Protein AF-E2X681-F1 (afdb_monomer_lite)

Radius of gyration: 26.89 Å; chains: 1; bounding box: 67×8×66 Å

Foldseek 3Di:
DVVVVVVVVVVVVVVVVVVVVVVVVVVCVVVVCPVPDDCPDDDDPPPPDDD

Secondary structure (DSSP, 8-state):
-HHHHHHHHHHHHHHHHHHHHHHHHHHHHHHT---S---------------

Sequence (51 aa):
MLFAVLFTFIGAQFIGMGLLGEYIGRIYTDVRARPRYFVQQVIRPSSKENE

Structure (mmCIF, N/CA/C/O backbone):
data_AF-E2X681-F1
#
_entry.id   AF-E2X681-F1
#
loop_
_atom_site.group_PDB
_atom_site.id
_atom_site.type_symbol
_atom_site.label_atom_id
_atom_site.label_alt_id
_atom_site.label_comp_id
_atom_site.label_asym_id
_atom_site.label_entity_id
_atom_site.label_seq_id
_atom_site.pdbx_PDB_ins_code
_atom_site.Cartn_x
_atom_site.Cartn_y
_atom_site.Cartn_z
_atom_site.occupancy
_atom_site.B_iso_or_equiv
_atom_site.auth_seq_id
_atom_site.auth_comp_id
_atom_site.auth_asym_id
_atom_site.auth_atom_id
_atom_site.pdbx_PDB_model_num
ATOM 1 N N . MET A 1 1 ? 16.535 -4.318 -23.884 1.00 73.00 1 MET A N 1
ATOM 2 C CA . MET A 1 1 ? 15.286 -5.045 -23.555 1.00 73.00 1 MET A CA 1
ATOM 3 C C . MET A 1 1 ? 15.266 -5.596 -22.131 1.00 73.00 1 MET A C 1
ATOM 5 O O . MET A 1 1 ? 14.275 -5.371 -21.456 1.00 73.00 1 MET A O 1
ATOM 9 N N . LEU A 1 2 ? 16.335 -6.237 -21.642 1.00 87.44 2 LEU A N 1
ATOM 10 C CA . LEU A 1 2 ? 16.371 -6.838 -20.296 1.00 87.44 2 LEU A CA 1
ATOM 11 C C . LEU A 1 2 ? 16.002 -5.860 -19.157 1.00 87.44 2 LEU A C 1
ATOM 13 O O . LEU A 1 2 ? 15.171 -6.176 -18.315 1.00 87.44 2 LEU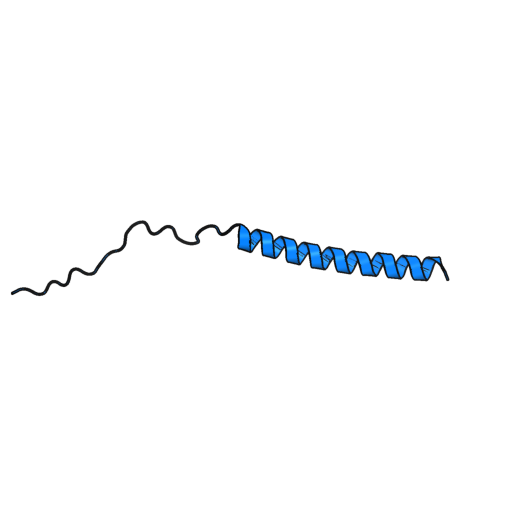 A O 1
ATOM 17 N N . PHE A 1 3 ? 16.552 -4.640 -19.183 1.00 92.12 3 PHE A N 1
ATOM 18 C CA . PHE A 1 3 ? 16.246 -3.607 -18.186 1.00 92.12 3 PHE A CA 1
ATOM 19 C C . PHE A 1 3 ? 14.777 -3.175 -18.194 1.00 92.12 3 PHE A C 1
ATOM 21 O O . PHE A 1 3 ? 14.198 -3.015 -17.129 1.00 92.12 3 PHE A O 1
ATOM 28 N N . ALA A 1 4 ? 14.154 -3.038 -19.368 1.00 93.19 4 ALA A N 1
ATOM 29 C CA . ALA A 1 4 ? 12.748 -2.643 -19.460 1.00 93.19 4 ALA A CA 1
ATOM 30 C C . ALA A 1 4 ? 11.841 -3.674 -18.774 1.00 93.19 4 ALA A C 1
ATOM 32 O O . ALA A 1 4 ? 10.992 -3.307 -17.970 1.00 93.19 4 ALA A O 1
ATOM 33 N N . VAL A 1 5 ? 12.098 -4.963 -19.016 1.00 94.50 5 VAL A N 1
ATOM 34 C CA . VAL A 1 5 ? 11.366 -6.059 -18.370 1.00 94.50 5 VAL A CA 1
ATOM 35 C C . VAL A 1 5 ? 11.573 -6.031 -16.854 1.00 94.50 5 VAL A C 1
ATOM 37 O O . VAL A 1 5 ? 10.599 -6.080 -16.108 1.00 94.50 5 VAL A O 1
ATOM 40 N N . LEU A 1 6 ? 12.816 -5.878 -16.386 1.00 95.12 6 LEU A N 1
ATOM 41 C CA . LEU A 1 6 ? 13.118 -5.798 -14.953 1.00 95.12 6 LEU A CA 1
ATOM 42 C C . LEU A 1 6 ? 12.397 -4.628 -14.270 1.00 95.12 6 LEU A C 1
ATOM 44 O O . LEU A 1 6 ? 11.785 -4.822 -13.225 1.00 95.12 6 LEU A O 1
ATOM 48 N N . PHE A 1 7 ? 12.405 -3.437 -14.871 1.00 94.50 7 PHE A N 1
ATOM 49 C CA . PHE A 1 7 ? 11.713 -2.270 -14.319 1.00 94.50 7 PHE A CA 1
ATOM 50 C C . PHE A 1 7 ? 10.195 -2.455 -14.272 1.00 94.50 7 PHE A C 1
ATOM 52 O O . PHE A 1 7 ? 9.571 -2.077 -13.281 1.00 94.50 7 PHE A O 1
ATOM 59 N N . THR A 1 8 ? 9.597 -3.078 -15.291 1.00 94.50 8 THR A N 1
ATOM 60 C CA . THR A 1 8 ? 8.164 -3.400 -15.278 1.00 94.50 8 THR A CA 1
ATOM 61 C C . THR A 1 8 ? 7.819 -4.390 -14.166 1.00 94.50 8 THR A C 1
ATOM 63 O O . THR A 1 8 ? 6.846 -4.173 -13.447 1.00 94.50 8 THR A O 1
ATOM 66 N N . PHE A 1 9 ? 8.627 -5.436 -13.965 1.00 96.00 9 PHE A N 1
ATOM 67 C CA . PHE A 1 9 ? 8.415 -6.394 -12.876 1.00 96.00 9 PHE A CA 1
ATOM 68 C C . PHE A 1 9 ? 8.576 -5.753 -11.498 1.00 96.00 9 PHE A C 1
ATOM 70 O O . PHE A 1 9 ? 7.734 -5.963 -10.628 1.00 96.00 9 PHE A O 1
ATOM 77 N N . ILE A 1 10 ? 9.611 -4.935 -11.309 1.00 95.69 10 ILE A N 1
ATOM 78 C CA . ILE A 1 10 ? 9.841 -4.203 -10.060 1.00 95.69 10 ILE A CA 1
ATOM 79 C C . ILE A 1 10 ? 8.657 -3.269 -9.771 1.00 95.69 10 ILE A C 1
ATOM 81 O O . ILE A 1 10 ? 8.108 -3.299 -8.672 1.00 95.69 10 ILE A O 1
ATOM 85 N N . GLY A 1 11 ? 8.202 -2.498 -10.763 1.00 94.75 11 GLY A N 1
ATOM 86 C CA . GLY A 1 11 ? 7.029 -1.631 -10.629 1.00 94.75 11 GLY A CA 1
ATOM 87 C C . GLY A 1 11 ? 5.757 -2.404 -10.267 1.00 94.75 11 GLY A C 1
ATOM 88 O O . GLY A 1 11 ? 5.035 -2.010 -9.353 1.00 94.75 11 GLY A O 1
ATOM 89 N N . ALA A 1 12 ? 5.515 -3.548 -10.913 1.00 96.19 12 ALA A N 1
ATOM 90 C CA . ALA A 1 12 ? 4.384 -4.415 -10.593 1.00 96.19 12 ALA A CA 1
ATOM 91 C C . ALA A 1 12 ? 4.461 -4.976 -9.159 1.00 96.19 12 ALA A C 1
ATOM 93 O O . ALA A 1 12 ? 3.447 -5.021 -8.460 1.00 96.19 12 ALA A O 1
ATOM 94 N N . GLN A 1 13 ? 5.656 -5.346 -8.685 1.00 95.38 13 GLN A N 1
ATOM 95 C CA . GLN A 1 13 ? 5.853 -5.795 -7.303 1.00 95.38 13 GLN A CA 1
ATOM 96 C C . GLN A 1 13 ? 5.583 -4.680 -6.287 1.00 95.38 13 GLN A C 1
ATOM 98 O O . GLN A 1 13 ? 4.980 -4.947 -5.250 1.00 95.38 13 GLN A O 1
ATOM 103 N N . PHE A 1 14 ? 5.951 -3.430 -6.589 1.00 96.25 14 PHE A N 1
ATOM 104 C CA . PHE A 1 14 ? 5.633 -2.285 -5.729 1.00 96.25 14 PHE A CA 1
ATOM 105 C C . PHE A 1 14 ? 4.125 -2.044 -5.601 1.00 96.25 14 PHE A C 1
ATOM 107 O O . PHE A 1 14 ? 3.649 -1.791 -4.495 1.00 96.25 14 PHE A O 1
ATOM 114 N N . ILE A 1 15 ? 3.362 -2.187 -6.691 1.00 95.94 15 ILE A N 1
ATOM 115 C CA . ILE A 1 15 ? 1.891 -2.122 -6.644 1.00 95.94 15 ILE A CA 1
ATOM 116 C C . ILE A 1 15 ? 1.346 -3.234 -5.735 1.00 95.94 15 ILE A C 1
ATOM 118 O O . ILE A 1 15 ? 0.518 -2.971 -4.863 1.00 95.94 15 ILE A O 1
ATOM 122 N N . GLY A 1 16 ? 1.859 -4.460 -5.883 1.00 95.62 16 GLY A N 1
ATOM 123 C CA . GLY A 1 16 ? 1.499 -5.589 -5.021 1.00 95.62 16 G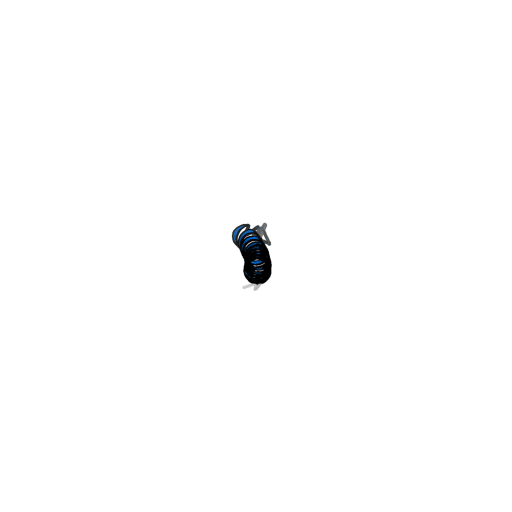LY A CA 1
ATOM 124 C C . GLY A 1 16 ? 1.803 -5.336 -3.540 1.00 95.62 16 GLY A C 1
ATOM 125 O O . GLY A 1 16 ? 0.946 -5.569 -2.688 1.00 95.62 16 GLY A O 1
ATOM 126 N N . MET A 1 17 ? 2.984 -4.796 -3.222 1.00 96.25 17 MET A N 1
ATOM 127 C CA . MET A 1 17 ? 3.351 -4.426 -1.849 1.00 96.25 17 MET A CA 1
ATOM 128 C C . MET A 1 17 ? 2.452 -3.321 -1.277 1.00 96.25 17 MET A C 1
ATOM 130 O O . MET A 1 17 ? 2.105 -3.379 -0.099 1.00 96.25 17 MET A O 1
ATOM 134 N N . GLY A 1 18 ? 2.028 -2.349 -2.091 1.00 94.81 18 GLY A N 1
ATOM 135 C CA . GLY A 1 18 ? 1.096 -1.299 -1.669 1.00 94.81 18 GLY A CA 1
ATOM 136 C C . GLY A 1 18 ? -0.273 -1.848 -1.261 1.00 94.81 18 GLY A C 1
ATOM 137 O O . GLY A 1 18 ? -0.774 -1.521 -0.185 1.00 94.81 18 GLY A O 1
ATOM 138 N N . LEU A 1 19 ? -0.838 -2.746 -2.073 1.00 96.00 19 LEU A N 1
ATOM 139 C CA . LEU A 1 19 ? -2.111 -3.411 -1.771 1.00 96.00 19 LEU A CA 1
ATOM 140 C C . LEU A 1 19 ? -2.015 -4.291 -0.517 1.00 96.00 19 LEU A C 1
ATOM 142 O O . LEU A 1 19 ? -2.915 -4.274 0.323 1.00 96.00 19 LEU A O 1
ATOM 146 N N . LEU A 1 20 ? -0.906 -5.023 -0.355 1.00 95.81 20 LEU A N 1
ATOM 147 C CA . LEU A 1 20 ? -0.640 -5.794 0.863 1.00 95.81 20 LEU A CA 1
ATOM 148 C C . LEU A 1 20 ? -0.545 -4.889 2.098 1.00 95.81 20 LEU A C 1
ATOM 150 O O . LEU A 1 20 ? -1.068 -5.246 3.150 1.00 95.81 20 LEU A O 1
ATOM 154 N N . GLY A 1 21 ? 0.067 -3.709 1.978 1.00 94.12 21 GLY A N 1
ATOM 155 C CA . GLY A 1 21 ? 0.129 -2.718 3.052 1.00 94.12 21 GLY A CA 1
ATOM 156 C C . GLY A 1 21 ? -1.251 -2.213 3.479 1.00 94.12 21 GLY A C 1
ATOM 157 O O . GLY A 1 21 ? -1.543 -2.168 4.674 1.00 94.12 21 GLY A O 1
ATOM 158 N N . GLU A 1 22 ? -2.128 -1.895 2.522 1.00 93.38 22 GLU A N 1
ATOM 159 C CA . GLU A 1 22 ? -3.513 -1.507 2.819 1.00 93.38 22 GLU A CA 1
ATOM 160 C C . GLU A 1 22 ? -4.281 -2.651 3.496 1.00 93.38 22 GLU A C 1
ATOM 162 O O . GLU A 1 22 ? -4.970 -2.439 4.497 1.00 93.38 22 GLU A O 1
ATOM 167 N N . TYR A 1 23 ? -4.123 -3.874 2.991 1.00 93.38 23 TYR A N 1
ATOM 168 C CA . TYR A 1 23 ? -4.760 -5.060 3.553 1.00 93.38 23 TYR A CA 1
ATOM 169 C C . TYR A 1 23 ? -4.312 -5.318 4.998 1.00 93.38 23 TYR A C 1
ATOM 171 O O . TYR A 1 23 ? -5.147 -5.491 5.886 1.00 93.38 23 TYR A O 1
ATOM 179 N N . ILE A 1 24 ? -3.004 -5.253 5.264 1.00 91.56 24 ILE A N 1
ATOM 180 C CA . ILE A 1 24 ? -2.447 -5.370 6.617 1.00 91.56 24 ILE A CA 1
ATOM 181 C C . ILE A 1 24 ? -2.951 -4.230 7.509 1.00 91.56 24 ILE A C 1
ATOM 183 O O . ILE A 1 24 ? -3.321 -4.480 8.654 1.00 91.56 24 ILE A O 1
ATOM 187 N N . GLY A 1 25 ? -3.025 -2.995 7.007 1.00 90.44 25 GLY A N 1
ATOM 188 C CA . GLY A 1 25 ? -3.556 -1.855 7.759 1.00 90.44 25 GLY A CA 1
ATOM 189 C C . GLY A 1 25 ? -5.024 -2.036 8.164 1.00 90.44 25 GLY A C 1
ATOM 190 O O . GLY A 1 25 ? -5.404 -1.732 9.301 1.00 90.44 25 GLY A O 1
ATOM 191 N N . ARG A 1 26 ? -5.844 -2.597 7.268 1.00 88.81 26 ARG A N 1
ATOM 192 C CA . ARG A 1 26 ? -7.244 -2.945 7.555 1.00 88.81 26 ARG A CA 1
ATOM 193 C C . ARG A 1 26 ? -7.338 -4.067 8.586 1.00 88.81 26 ARG A C 1
ATOM 195 O O . ARG A 1 26 ? -8.044 -3.898 9.575 1.00 88.81 26 ARG A O 1
ATOM 202 N N . ILE A 1 27 ? -6.546 -5.134 8.440 1.00 88.00 27 ILE A N 1
ATOM 203 C CA . ILE A 1 27 ? -6.466 -6.217 9.434 1.00 88.00 27 ILE A CA 1
ATOM 204 C C . ILE A 1 27 ? -6.061 -5.675 10.803 1.00 88.00 27 ILE A C 1
ATOM 206 O O . ILE A 1 27 ? -6.683 -6.016 11.801 1.00 88.00 27 ILE A O 1
ATOM 210 N N . TYR A 1 28 ? -5.045 -4.816 10.879 1.00 84.88 28 TYR A N 1
ATOM 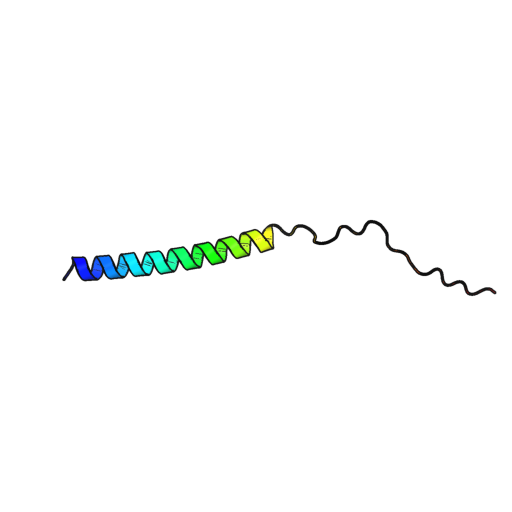211 C CA . TYR A 1 28 ? -4.625 -4.228 12.149 1.00 84.88 28 TYR A CA 1
ATOM 212 C C . TYR A 1 28 ? -5.742 -3.429 12.808 1.00 84.88 28 TYR A C 1
ATOM 214 O O . TYR A 1 28 ? -5.854 -3.454 14.029 1.00 84.88 28 TYR A O 1
ATOM 222 N N . THR A 1 29 ? -6.557 -2.730 12.019 1.00 80.94 29 THR A N 1
ATOM 223 C CA . THR A 1 29 ? -7.693 -1.949 12.518 1.00 80.94 29 THR A CA 1
ATOM 224 C C . THR A 1 29 ? -8.806 -2.862 13.037 1.00 80.94 29 THR A C 1
ATOM 226 O O . THR A 1 29 ? -9.319 -2.615 14.128 1.00 80.94 29 THR A O 1
ATOM 229 N N . ASP A 1 30 ? -9.109 -3.945 12.319 1.00 78.19 30 ASP A N 1
ATOM 230 C CA . ASP A 1 30 ? -10.116 -4.936 12.715 1.00 78.19 30 ASP A CA 1
ATOM 231 C C . ASP A 1 30 ? -9.681 -5.739 13.949 1.00 78.19 30 ASP A C 1
ATOM 233 O O . ASP A 1 30 ? -10.433 -5.875 14.915 1.00 78.19 30 ASP A O 1
ATOM 237 N N . VAL A 1 31 ? -8.433 -6.214 13.974 1.00 76.19 31 VAL A N 1
ATOM 238 C CA . VAL A 1 31 ? -7.869 -6.986 15.093 1.00 76.19 31 VAL A CA 1
ATOM 239 C C . VAL A 1 31 ? -7.682 -6.115 16.331 1.00 76.19 31 VAL A C 1
ATOM 241 O O . VAL A 1 31 ? -7.796 -6.614 17.451 1.00 76.19 31 VAL A O 1
ATOM 244 N N . ARG A 1 32 ? -7.449 -4.801 16.178 1.00 68.88 32 ARG A N 1
ATOM 245 C CA . ARG A 1 32 ? -7.356 -3.908 17.341 1.00 68.88 32 ARG A CA 1
ATOM 246 C C . ARG A 1 32 ? -8.662 -3.720 18.084 1.00 68.88 32 ARG A C 1
ATOM 248 O O . ARG A 1 32 ? -8.574 -3.005 19.080 1.00 68.88 32 ARG A O 1
ATOM 255 N N . ALA A 1 33 ? -9.781 -4.304 17.618 1.00 57.94 33 ALA A N 1
ATOM 256 C CA . ALA A 1 33 ? -11.043 -4.543 18.321 1.00 57.94 33 ALA A CA 1
ATOM 257 C C . ALA A 1 33 ? -11.140 -3.766 19.637 1.00 57.94 33 ALA A C 1
ATOM 259 O O . ALA A 1 33 ? -11.182 -4.343 20.722 1.00 57.94 33 ALA A O 1
ATOM 260 N N . ARG A 1 34 ? -11.105 -2.428 19.552 1.00 64.44 34 ARG A N 1
ATOM 261 C CA . ARG A 1 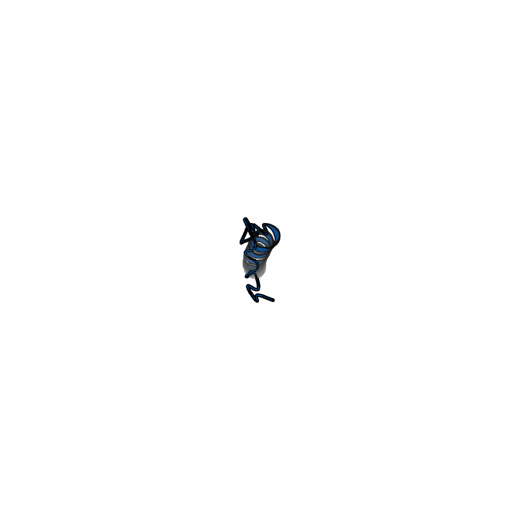34 ? -11.333 -1.594 20.720 1.00 64.44 34 ARG A CA 1
ATOM 262 C C . ARG A 1 34 ? -12.829 -1.740 20.905 1.00 64.44 34 ARG A C 1
ATOM 264 O O . ARG A 1 34 ? -13.541 -1.287 20.004 1.00 64.44 34 ARG A O 1
ATOM 271 N N . PRO A 1 35 ? -13.312 -2.432 21.954 1.00 65.62 35 PRO A N 1
ATOM 272 C CA . PRO A 1 35 ? -14.740 -2.591 22.156 1.00 65.62 35 PRO A CA 1
ATOM 273 C C . PRO A 1 35 ? -15.336 -1.191 22.091 1.00 65.62 35 PRO A C 1
ATOM 275 O O . PRO A 1 35 ? -14.980 -0.313 22.877 1.00 65.62 35 PRO A O 1
ATOM 278 N N . ARG A 1 36 ? -16.142 -0.952 21.051 1.00 65.38 36 ARG A N 1
ATOM 279 C CA . ARG A 1 36 ? -16.577 0.397 20.665 1.00 65.38 36 ARG A CA 1
ATOM 280 C C . ARG A 1 36 ? -17.424 1.035 21.769 1.00 65.38 36 ARG A C 1
ATOM 282 O O . ARG A 1 36 ? -17.591 2.250 21.793 1.00 65.38 36 ARG A O 1
ATOM 289 N N . TYR A 1 37 ? -17.892 0.207 22.703 1.00 66.75 37 TYR A N 1
ATOM 290 C CA . TYR A 1 37 ? -18.705 0.568 23.847 1.00 66.75 37 TYR A CA 1
ATOM 291 C C . TYR A 1 37 ? -18.334 -0.349 25.022 1.00 66.75 37 TYR A C 1
ATOM 293 O O . TYR A 1 37 ? -18.266 -1.569 24.863 1.00 66.75 37 TYR A O 1
ATOM 301 N N . PHE A 1 38 ? -18.115 0.233 26.199 1.00 71.50 38 PHE A N 1
ATOM 302 C CA . PHE A 1 38 ? -18.067 -0.488 27.469 1.00 71.50 38 PHE A CA 1
ATOM 303 C C . PHE A 1 38 ? -19.424 -0.273 28.147 1.00 71.50 38 PHE A C 1
ATOM 305 O O . PHE A 1 38 ? -19.796 0.866 28.429 1.00 71.50 38 PHE A O 1
ATOM 312 N N . VAL A 1 39 ? -20.213 -1.334 28.330 1.00 74.69 39 VAL A N 1
ATOM 313 C CA . VAL A 1 39 ? -21.550 -1.223 28.935 1.00 74.69 39 VAL A CA 1
ATOM 314 C C . VAL A 1 39 ? -21.381 -0.957 30.428 1.00 74.69 39 VAL A C 1
ATOM 316 O O . VAL A 1 39 ? -21.064 -1.864 31.190 1.00 74.69 39 VAL A O 1
ATOM 319 N N . GLN A 1 40 ? -21.570 0.297 30.839 1.00 74.38 40 GLN A N 1
ATOM 320 C CA . GLN A 1 40 ? -21.408 0.703 32.236 1.00 74.38 40 GLN A CA 1
ATOM 321 C C . GLN A 1 40 ? -22.626 0.332 33.096 1.00 74.38 40 GLN A C 1
ATOM 323 O O . GLN A 1 40 ? -22.465 -0.000 34.266 1.00 74.38 40 GLN A O 1
ATOM 328 N N . GLN A 1 41 ? -23.839 0.346 32.529 1.00 77.56 41 GLN A N 1
ATOM 329 C CA . GLN A 1 41 ? -25.052 -0.067 33.237 1.00 77.56 41 GLN A CA 1
ATOM 330 C C . GLN A 1 41 ? -26.190 -0.385 32.257 1.00 77.56 41 GLN A C 1
ATOM 332 O O . GLN A 1 41 ? -26.443 0.376 31.325 1.00 77.56 41 GLN A O 1
ATOM 337 N N . VAL A 1 42 ? -26.899 -1.495 32.478 1.00 76.81 42 VAL A N 1
ATOM 338 C CA . VAL A 1 42 ? -28.127 -1.842 31.744 1.00 76.81 42 VAL A CA 1
ATOM 339 C C . VAL A 1 42 ? -29.320 -1.409 32.590 1.00 76.81 42 VAL A C 1
ATOM 341 O O . VAL A 1 42 ? -29.594 -2.008 33.629 1.00 76.81 42 VAL A O 1
ATOM 344 N N . ILE A 1 43 ? -30.037 -0.371 32.158 1.00 80.69 43 I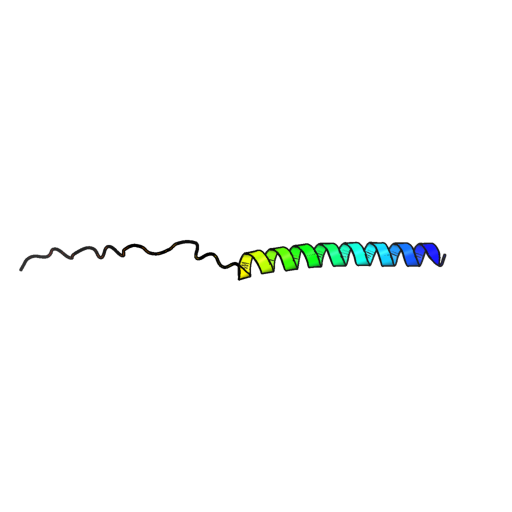LE A N 1
ATOM 345 C CA . ILE A 1 43 ? -31.285 0.051 32.801 1.00 80.69 43 ILE A CA 1
ATOM 346 C C . ILE A 1 43 ? -32.391 -0.861 32.271 1.00 80.69 43 ILE A C 1
ATOM 348 O O . ILE A 1 43 ? -32.881 -0.679 31.158 1.00 80.69 43 ILE A O 1
ATOM 352 N N . ARG A 1 44 ? -32.768 -1.879 33.050 1.00 77.94 44 ARG A N 1
ATOM 353 C CA . ARG A 1 44 ? -34.022 -2.595 32.800 1.00 77.94 44 ARG A CA 1
ATOM 354 C C . ARG A 1 44 ? -35.169 -1.665 33.198 1.00 77.94 44 ARG A C 1
ATOM 356 O O . ARG A 1 44 ? -35.142 -1.169 34.327 1.00 77.94 44 ARG A O 1
ATOM 363 N N . PRO A 1 45 ? -36.160 -1.415 32.327 1.00 67.06 45 PRO A N 1
ATOM 364 C CA . PRO A 1 45 ? -37.362 -0.730 32.759 1.00 67.06 45 PRO A CA 1
ATOM 365 C C . PRO A 1 45 ? -38.002 -1.602 33.838 1.00 67.06 45 PRO A C 1
ATOM 367 O O . PRO A 1 45 ? -38.354 -2.756 33.597 1.00 67.06 45 PRO A O 1
ATOM 370 N N . SER A 1 46 ? -38.067 -1.069 35.057 1.00 63.81 46 SER A N 1
ATOM 371 C CA . SER A 1 46 ? -38.917 -1.626 36.097 1.00 63.81 46 SER A CA 1
ATOM 372 C C . SER A 1 46 ? -40.327 -1.559 35.537 1.00 63.81 46 SER A C 1
ATOM 374 O O . SER A 1 46 ? -40.889 -0.474 35.385 1.00 63.81 46 SER A O 1
ATOM 376 N N . SER A 1 47 ? -40.862 -2.723 35.182 1.00 62.69 47 SER A N 1
ATOM 377 C CA . SER A 1 47 ? -42.290 -2.961 35.092 1.00 62.69 47 SER A CA 1
ATOM 378 C C . SER A 1 47 ? -42.872 -2.630 36.463 1.00 62.69 47 SER A C 1
ATOM 380 O O . SER A 1 47 ? -42.946 -3.464 37.362 1.00 62.69 47 SER A O 1
ATOM 382 N N . LYS A 1 48 ? -43.167 -1.344 36.642 1.00 65.88 48 LYS A N 1
ATOM 383 C CA . LYS A 1 48 ? -44.169 -0.849 37.565 1.00 65.88 48 LYS A CA 1
ATOM 384 C C . LYS A 1 48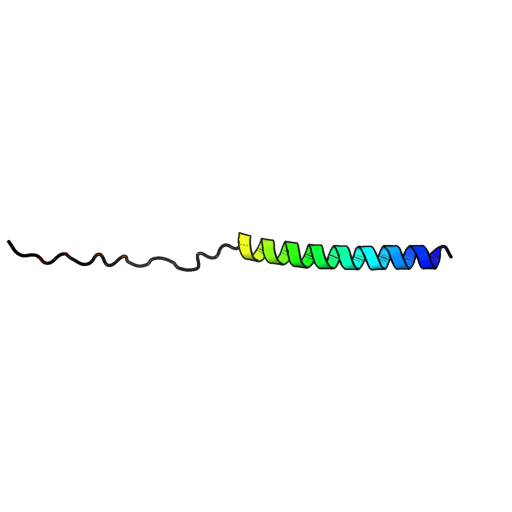 ? -45.488 -1.344 37.002 1.00 65.88 48 LYS A C 1
ATOM 386 O O . LYS A 1 48 ? -46.068 -0.691 36.145 1.00 65.88 48 LYS A O 1
ATOM 391 N N . GLU A 1 49 ? -45.934 -2.492 37.469 1.00 58.06 49 GLU A N 1
ATOM 392 C CA . GLU A 1 49 ? -47.354 -2.784 37.459 1.00 58.06 49 GLU A CA 1
ATOM 393 C C . GLU A 1 49 ? -47.698 -3.264 38.857 1.00 58.06 49 GLU A C 1
ATOM 395 O O . GLU A 1 49 ? -47.130 -4.225 39.372 1.00 58.06 49 GLU A O 1
ATOM 400 N N . ASN A 1 50 ? -48.490 -2.425 39.512 1.00 54.53 50 ASN A N 1
ATOM 401 C CA . ASN A 1 50 ? -49.034 -2.664 40.826 1.00 54.53 50 ASN A CA 1
ATOM 402 C C . ASN A 1 50 ? -50.056 -3.797 40.699 1.00 54.53 50 ASN A C 1
ATOM 404 O O . ASN A 1 50 ? -50.985 -3.653 39.909 1.00 54.53 50 ASN A O 1
ATOM 408 N N . GLU A 1 51 ? -49.913 -4.838 41.511 1.00 49.16 51 GLU A N 1
ATOM 409 C CA . GLU A 1 51 ? -51.032 -5.515 42.175 1.00 49.16 51 GLU A CA 1
ATOM 410 C C . GLU A 1 51 ? -50.548 -6.058 43.523 1.00 49.16 51 GLU A C 1
ATOM 412 O O . GLU A 1 51 ? -49.473 -6.704 43.551 1.00 49.16 51 GLU A O 1
#

Organism: NCBI:txid754093

pLDDT: mean 81.9, std 13.77, range [49.16, 96.25]